Protein AF-A0A1G9J056-F1 (afdb_monomer_lite)

Structure (mmCIF, N/CA/C/O backbone):
data_AF-A0A1G9J056-F1
#
_entry.id   AF-A0A1G9J056-F1
#
loop_
_atom_site.group_PDB
_atom_site.id
_atom_site.type_symbol
_atom_site.label_atom_id
_atom_site.label_alt_id
_atom_site.label_comp_id
_atom_site.label_asym_id
_atom_site.label_entity_id
_atom_site.label_seq_id
_atom_site.pdbx_PDB_ins_code
_atom_site.Cartn_x
_atom_site.Cartn_y
_atom_site.Cartn_z
_atom_site.occupancy
_atom_site.B_iso_or_equiv
_atom_site.auth_seq_id
_atom_site.auth_comp_id
_atom_site.auth_asym_id
_atom_site.auth_atom_id
_atom_site.pdbx_PDB_model_num
ATOM 1 N N . MET A 1 1 ? 32.782 -3.605 59.516 1.00 45.22 1 MET A N 1
ATOM 2 C CA . MET A 1 1 ? 31.696 -4.539 59.890 1.00 45.22 1 MET A CA 1
ATOM 3 C C . MET A 1 1 ? 30.587 -3.711 60.532 1.00 45.22 1 MET A C 1
ATOM 5 O O . MET A 1 1 ? 30.945 -2.808 61.273 1.00 45.22 1 MET A O 1
ATOM 9 N N . PHE A 1 2 ? 29.320 -4.024 60.226 1.00 40.81 2 PHE A N 1
ATOM 10 C CA . PHE A 1 2 ? 28.040 -3.378 60.604 1.00 40.81 2 PHE A CA 1
ATOM 11 C C . PHE A 1 2 ? 27.350 -2.479 59.557 1.00 40.81 2 PHE A C 1
ATOM 13 O O . PHE A 1 2 ? 27.718 -1.331 59.339 1.00 40.81 2 PHE A O 1
ATOM 20 N N . MET A 1 3 ? 26.298 -3.056 58.961 1.00 43.12 3 MET A N 1
ATOM 21 C CA . MET A 1 3 ? 25.104 -2.405 58.399 1.00 43.12 3 MET A CA 1
ATOM 22 C C . MET A 1 3 ? 24.020 -2.333 59.498 1.00 43.12 3 MET A C 1
ATOM 24 O O . MET A 1 3 ? 24.043 -3.171 60.406 1.00 43.12 3 MET A O 1
ATOM 28 N N . PRO A 1 4 ? 23.068 -1.386 59.415 1.00 55.38 4 PRO A N 1
ATOM 29 C CA . PRO A 1 4 ? 21.659 -1.748 59.136 1.00 55.38 4 PRO A CA 1
ATOM 30 C C . PRO A 1 4 ? 21.010 -0.780 58.102 1.00 55.38 4 PRO A C 1
ATOM 32 O O . PRO A 1 4 ? 21.428 0.367 58.005 1.00 55.38 4 PRO A O 1
ATOM 35 N N . LEU A 1 5 ? 20.178 -1.197 57.127 1.00 50.19 5 LEU A N 1
ATOM 36 C CA . LEU A 1 5 ? 18.748 -1.608 57.174 1.00 50.19 5 LEU A CA 1
ATOM 37 C C . LEU A 1 5 ? 17.852 -0.460 57.745 1.00 50.19 5 LEU A C 1
ATOM 39 O O . LEU A 1 5 ? 18.155 -0.000 58.835 1.00 50.1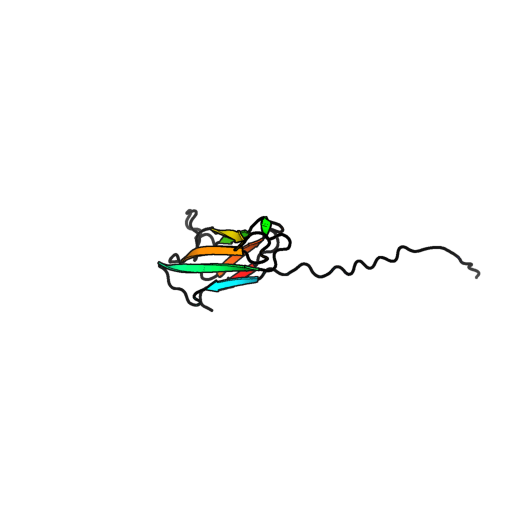9 5 LEU A O 1
ATOM 43 N N . VAL A 1 6 ? 16.761 0.083 57.157 1.00 47.50 6 VAL A N 1
ATOM 44 C CA . VAL A 1 6 ? 15.673 -0.449 56.293 1.00 47.50 6 VAL A CA 1
ATOM 45 C C . VAL A 1 6 ? 14.758 0.692 55.727 1.00 47.50 6 VAL A C 1
ATOM 47 O O . VAL A 1 6 ? 14.712 1.763 56.324 1.00 47.50 6 VAL A O 1
ATOM 50 N N . LEU A 1 7 ? 13.909 0.343 54.728 1.00 38.94 7 LEU A N 1
ATOM 51 C CA . LEU A 1 7 ? 12.506 0.789 54.442 1.00 38.94 7 LEU A CA 1
ATOM 52 C C . LEU A 1 7 ? 12.286 2.154 53.709 1.00 38.94 7 LEU A C 1
ATOM 54 O O . LEU A 1 7 ? 12.861 3.150 54.106 1.00 38.94 7 LEU A O 1
ATOM 58 N N . THR A 1 8 ? 11.430 2.355 52.680 1.00 46.09 8 THR A N 1
ATOM 59 C CA . THR A 1 8 ? 10.151 1.704 52.297 1.00 46.09 8 THR A CA 1
ATOM 60 C C . THR A 1 8 ? 9.662 2.122 50.882 1.00 46.09 8 THR A C 1
ATOM 62 O O . THR A 1 8 ? 9.878 3.261 50.486 1.00 46.09 8 THR A O 1
ATOM 65 N N . ALA A 1 9 ? 8.896 1.218 50.238 1.00 45.44 9 ALA A N 1
ATOM 66 C CA . ALA A 1 9 ? 7.785 1.388 49.265 1.00 45.44 9 ALA A CA 1
ATOM 67 C C . ALA A 1 9 ? 8.055 2.035 47.880 1.00 45.44 9 ALA A C 1
ATOM 69 O O . ALA A 1 9 ? 8.363 3.210 47.769 1.00 45.44 9 ALA A O 1
ATOM 70 N N . ALA A 1 10 ? 8.038 1.281 46.773 1.00 50.34 10 ALA A N 1
ATOM 71 C CA . ALA A 1 10 ? 6.891 0.676 46.066 1.00 50.34 10 ALA A CA 1
ATOM 72 C C . ALA A 1 10 ? 6.090 1.661 45.191 1.00 50.34 10 ALA A C 1
ATOM 74 O O . ALA A 1 10 ? 5.226 2.380 45.676 1.00 50.34 10 ALA A O 1
ATOM 75 N N . LEU A 1 11 ? 6.290 1.559 43.875 1.00 46.88 11 LEU A N 1
ATOM 76 C CA . LEU A 1 11 ? 5.204 1.609 42.898 1.00 46.88 11 LEU A CA 1
ATOM 77 C C . LEU A 1 11 ? 5.380 0.404 41.977 1.00 46.88 11 LEU A C 1
ATOM 79 O O . LEU A 1 11 ? 6.168 0.394 41.034 1.00 46.88 11 LEU A O 1
ATOM 83 N N . ALA A 1 12 ? 4.659 -0.651 42.351 1.00 50.56 12 ALA A N 1
ATOM 84 C CA . ALA A 1 12 ? 4.301 -1.736 41.468 1.00 50.56 12 ALA A CA 1
ATOM 85 C C . ALA A 1 12 ? 3.583 -1.133 40.260 1.00 50.56 12 ALA A C 1
ATOM 87 O O . ALA A 1 12 ? 2.513 -0.542 40.367 1.00 50.56 12 ALA A O 1
ATOM 88 N N . GLY A 1 13 ? 4.231 -1.261 39.119 1.00 44.47 13 GLY A N 1
ATOM 89 C CA . GLY A 1 13 ? 3.742 -0.793 37.845 1.00 44.47 13 GLY A CA 1
ATOM 90 C C . GLY A 1 13 ? 4.662 -1.353 36.788 1.00 44.47 13 GLY A C 1
ATOM 91 O O . GLY A 1 13 ? 5.264 -0.606 36.028 1.00 44.47 13 GLY A O 1
ATOM 92 N N . THR A 1 14 ? 4.799 -2.681 36.738 1.00 48.84 14 THR A N 1
ATOM 93 C CA . THR A 1 14 ? 5.055 -3.308 35.446 1.00 48.84 14 THR A CA 1
ATOM 94 C C . THR A 1 14 ? 3.828 -2.972 34.610 1.00 48.84 14 THR A C 1
ATOM 96 O O . THR A 1 14 ? 2.849 -3.716 34.593 1.00 48.84 14 THR A O 1
ATOM 99 N N . LEU A 1 15 ? 3.843 -1.794 33.984 1.00 51.53 15 LEU A N 1
ATOM 100 C CA . LEU A 1 15 ? 3.151 -1.588 32.732 1.00 51.53 15 LEU A CA 1
ATOM 101 C C . LEU A 1 15 ? 3.652 -2.745 31.883 1.00 51.53 15 LEU A C 1
ATOM 103 O O . LEU A 1 15 ? 4.791 -2.733 31.417 1.00 51.53 15 LEU A O 1
ATOM 107 N N . ALA A 1 16 ? 2.856 -3.811 31.810 1.00 51.22 16 ALA A N 1
ATOM 108 C CA . ALA A 1 16 ? 2.984 -4.767 30.742 1.00 51.22 16 ALA A CA 1
ATOM 109 C C . ALA A 1 16 ? 2.819 -3.903 29.498 1.00 51.22 16 ALA A C 1
ATOM 111 O O . ALA A 1 16 ? 1.707 -3.508 29.152 1.00 51.22 16 ALA A O 1
ATOM 112 N N . CYS A 1 17 ? 3.949 -3.467 28.943 1.00 51.69 17 CYS A N 1
ATOM 113 C CA . CYS A 1 17 ? 4.003 -2.791 27.673 1.00 51.69 17 CYS A CA 1
ATOM 114 C C . CYS A 1 17 ? 3.519 -3.858 26.704 1.00 51.69 17 CYS A C 1
ATOM 116 O O . CYS A 1 17 ? 4.289 -4.727 26.291 1.00 51.69 17 CYS A O 1
ATOM 118 N N . ALA A 1 18 ? 2.202 -3.902 26.491 1.00 61.28 18 ALA A N 1
ATOM 119 C CA . ALA A 1 18 ? 1.636 -4.713 25.443 1.00 61.28 18 ALA A CA 1
ATOM 120 C C . ALA A 1 18 ? 2.384 -4.275 24.181 1.00 61.28 18 ALA A C 1
ATOM 122 O O . ALA A 1 18 ? 2.455 -3.066 23.932 1.00 61.28 18 ALA A O 1
ATOM 123 N N . PRO A 1 19 ? 3.034 -5.204 23.460 1.00 64.81 19 PRO A N 1
ATOM 124 C CA . PRO A 1 19 ? 3.780 -4.835 22.275 1.00 64.81 19 PRO A CA 1
ATOM 125 C C . PRO A 1 19 ? 2.842 -4.049 21.365 1.00 64.81 19 PRO A C 1
ATOM 127 O O . PRO A 1 19 ? 1.701 -4.466 21.145 1.00 64.81 19 PRO A O 1
ATOM 130 N N . ALA A 1 20 ? 3.306 -2.883 20.910 1.00 67.81 20 ALA A N 1
ATOM 131 C CA . ALA A 1 20 ? 2.541 -2.069 19.984 1.00 67.81 20 ALA A CA 1
ATOM 132 C C . ALA A 1 20 ? 2.106 -2.958 18.807 1.00 67.81 20 ALA A C 1
ATOM 134 O O . ALA A 1 20 ? 2.907 -3.788 18.347 1.00 67.81 20 ALA A O 1
ATOM 135 N N . PRO A 1 21 ? 0.846 -2.847 18.351 1.00 78.44 21 PRO A N 1
ATOM 136 C CA . PRO A 1 21 ? 0.380 -3.648 17.235 1.00 78.44 21 PRO A CA 1
ATOM 137 C C . PRO A 1 21 ? 1.329 -3.437 16.051 1.00 78.44 21 PRO A C 1
ATOM 139 O O . PRO A 1 21 ? 1.802 -2.332 15.787 1.00 78.44 21 PRO A O 1
ATOM 142 N N . THR A 1 22 ? 1.711 -4.536 15.404 1.00 87.00 22 THR A N 1
ATOM 143 C CA . THR A 1 22 ? 2.631 -4.480 14.267 1.00 87.00 22 THR A CA 1
ATOM 144 C C . THR A 1 22 ? 1.808 -4.354 12.990 1.00 87.00 22 THR A C 1
ATOM 146 O O . THR A 1 22 ? 0.970 -5.226 12.731 1.00 87.00 22 THR A O 1
ATOM 149 N N . PRO A 1 23 ? 2.011 -3.295 12.190 1.00 92.75 23 PRO A N 1
ATOM 150 C CA . PRO A 1 23 ? 1.217 -3.074 11.010 1.00 92.75 23 PRO A CA 1
ATOM 151 C C . PRO A 1 23 ? 1.552 -4.097 9.932 1.00 92.75 23 PRO A C 1
ATOM 153 O O . PRO A 1 23 ? 2.714 -4.413 9.669 1.00 92.75 23 PRO A O 1
ATOM 156 N N . THR A 1 24 ? 0.510 -4.611 9.292 1.00 95.06 24 THR A N 1
ATOM 157 C CA . THR A 1 24 ? 0.622 -5.606 8.225 1.00 95.06 24 THR A CA 1
ATOM 158 C C . THR A 1 24 ? -0.071 -5.085 6.978 1.00 95.06 24 THR A C 1
ATOM 160 O O . THR A 1 24 ? -1.256 -4.743 7.029 1.00 95.06 24 THR A O 1
ATOM 163 N N . LEU A 1 25 ? 0.668 -5.043 5.868 1.00 95.88 25 LEU A N 1
ATOM 164 C CA . LEU A 1 25 ? 0.175 -4.663 4.548 1.00 95.88 25 LEU A CA 1
ATOM 165 C C . LEU A 1 25 ? -0.050 -5.901 3.674 1.00 95.88 25 LEU A C 1
ATOM 167 O O . LEU A 1 25 ? 0.790 -6.796 3.590 1.00 95.88 25 LEU A O 1
ATOM 171 N N . SER A 1 26 ? -1.179 -5.920 2.975 1.00 95.06 26 SER A N 1
ATOM 172 C CA . SER A 1 26 ? -1.496 -6.921 1.958 1.00 95.06 26 SER A CA 1
ATOM 173 C C . SER A 1 26 ? -2.045 -6.263 0.696 1.00 95.06 26 SER A C 1
ATOM 175 O O . SER A 1 26 ? -2.621 -5.173 0.745 1.00 95.06 26 SER A O 1
ATOM 177 N N . VAL A 1 27 ? -1.843 -6.931 -0.438 1.00 94.06 27 VAL A N 1
ATOM 178 C CA . VAL A 1 27 ? -2.250 -6.483 -1.774 1.00 94.06 27 VAL A CA 1
ATOM 179 C C . VAL A 1 27 ? -3.124 -7.569 -2.399 1.00 94.06 27 VAL A C 1
ATOM 181 O O . VAL A 1 27 ? -2.820 -8.754 -2.273 1.00 94.06 27 VAL A O 1
ATOM 184 N N . SER A 1 28 ? -4.206 -7.178 -3.075 1.00 93.75 28 SER A N 1
ATOM 185 C CA . SER A 1 28 ? -5.071 -8.099 -3.819 1.00 93.75 28 SER A CA 1
ATOM 186 C C . SER A 1 28 ? -5.541 -7.492 -5.149 1.00 93.75 28 SER A C 1
ATOM 188 O O . SER A 1 28 ? -6.025 -6.360 -5.139 1.00 93.75 28 SER A O 1
ATOM 190 N N . PRO A 1 29 ? -5.465 -8.211 -6.283 1.00 91.62 29 PRO A N 1
ATOM 191 C CA . PRO A 1 29 ? -4.901 -9.554 -6.427 1.00 91.62 29 PRO A CA 1
ATOM 192 C C . PRO A 1 29 ? -3.382 -9.575 -6.207 1.00 91.62 29 PRO A C 1
ATOM 194 O O . PRO A 1 29 ? -2.688 -8.605 -6.503 1.00 91.62 29 PRO A O 1
ATOM 197 N N . ALA A 1 30 ? -2.878 -10.694 -5.691 1.00 84.88 30 ALA A N 1
ATOM 198 C CA . ALA A 1 30 ? -1.445 -10.965 -5.660 1.00 84.88 30 ALA A CA 1
ATOM 199 C C . ALA A 1 30 ? -0.943 -11.288 -7.080 1.00 84.88 30 ALA A C 1
ATOM 201 O O . ALA A 1 30 ? -1.717 -11.760 -7.920 1.00 84.88 30 ALA A O 1
ATOM 202 N N . GLY A 1 31 ? 0.326 -11.007 -7.382 1.00 84.56 31 GLY A N 1
ATOM 203 C CA . GLY A 1 31 ? 0.864 -11.190 -8.734 1.00 84.56 31 GLY A CA 1
ATOM 204 C C . GLY A 1 31 ? 0.306 -10.202 -9.760 1.00 84.56 31 GLY A C 1
ATOM 205 O O . GLY A 1 31 ? 0.244 -10.522 -10.953 1.00 84.56 31 GLY A O 1
ATOM 206 N N . ALA A 1 32 ? -0.153 -9.031 -9.313 1.00 87.94 32 ALA A N 1
ATOM 207 C CA . ALA A 1 32 ? -0.789 -8.063 -10.191 1.00 87.94 32 ALA A CA 1
ATOM 208 C C . ALA A 1 32 ? 0.195 -7.504 -11.230 1.00 87.94 32 ALA A C 1
ATOM 210 O O . ALA A 1 32 ? 1.359 -7.222 -10.955 1.00 87.94 32 ALA A O 1
ATOM 211 N N . ARG A 1 33 ? -0.289 -7.353 -12.460 1.00 89.38 33 ARG A N 1
ATOM 212 C CA . ARG A 1 33 ? 0.487 -6.868 -13.604 1.00 89.38 33 ARG A CA 1
ATOM 213 C C . ARG A 1 33 ? 0.313 -5.361 -13.776 1.00 89.38 33 ARG A C 1
ATOM 215 O O . ARG A 1 33 ? -0.736 -4.833 -13.402 1.00 89.38 33 ARG A O 1
ATOM 222 N N . PRO A 1 34 ? 1.271 -4.677 -14.425 1.00 90.75 34 PRO A N 1
ATOM 223 C CA . PRO A 1 34 ? 1.097 -3.285 -14.818 1.00 90.75 34 PRO A CA 1
ATOM 224 C C . PRO A 1 34 ? -0.242 -3.047 -15.530 1.00 90.75 34 PRO A C 1
ATOM 226 O O . PRO A 1 34 ? -0.637 -3.818 -16.405 1.00 90.75 34 PRO A O 1
ATOM 229 N N . GLY A 1 35 ? -0.943 -1.987 -15.132 1.00 91.75 35 GLY A N 1
ATOM 230 C CA . GLY A 1 35 ? -2.281 -1.631 -15.600 1.00 91.75 35 GLY A CA 1
ATOM 231 C C . GLY A 1 35 ? -3.435 -2.282 -14.830 1.00 91.75 35 GLY A C 1
ATOM 232 O O . GLY A 1 35 ? -4.582 -1.902 -15.053 1.00 91.75 35 GLY A O 1
ATOM 233 N N . GLN A 1 36 ? -3.178 -3.227 -13.918 1.00 94.00 36 GLN A N 1
ATOM 234 C CA . GLN A 1 36 ? -4.225 -3.801 -13.070 1.00 94.00 36 GLN A CA 1
ATOM 235 C C . GLN A 1 36 ? -4.496 -2.927 -11.844 1.00 94.00 36 GLN A C 1
ATOM 237 O O . GLN A 1 36 ? -3.576 -2.387 -11.230 1.00 94.00 36 GLN A O 1
ATOM 242 N N . THR A 1 37 ? -5.770 -2.815 -11.468 1.00 95.06 37 THR A N 1
ATOM 243 C CA . THR A 1 37 ? -6.166 -2.225 -10.188 1.00 95.06 37 THR A CA 1
ATOM 244 C C . THR A 1 37 ? -5.956 -3.240 -9.074 1.00 95.06 37 THR A C 1
ATOM 246 O O . THR A 1 37 ? -6.438 -4.370 -9.160 1.00 95.06 37 THR A O 1
ATOM 249 N N . VAL A 1 38 ? -5.275 -2.815 -8.017 1.00 95.00 38 VAL A N 1
ATOM 250 C CA . VAL A 1 38 ? -5.092 -3.583 -6.789 1.00 95.00 38 VAL A CA 1
ATOM 251 C C . VAL A 1 38 ? -5.734 -2.867 -5.612 1.00 95.00 38 VAL A C 1
ATOM 253 O O . VAL A 1 38 ? -5.814 -1.639 -5.562 1.00 95.00 38 VAL A O 1
ATOM 256 N N . THR A 1 39 ? -6.179 -3.658 -4.648 1.00 96.62 39 THR A N 1
ATOM 257 C CA . THR A 1 39 ? -6.630 -3.210 -3.336 1.00 96.62 39 THR A CA 1
ATOM 258 C C . THR A 1 39 ? -5.491 -3.391 -2.347 1.00 96.62 39 THR A C 1
ATOM 260 O O . THR A 1 39 ? -4.967 -4.494 -2.189 1.00 96.62 39 THR A O 1
ATOM 263 N N . LEU A 1 40 ? -5.131 -2.307 -1.676 1.00 96.31 40 LEU A N 1
ATOM 264 C CA . LEU A 1 40 ? -4.190 -2.281 -0.570 1.00 96.31 40 LEU A CA 1
ATOM 265 C C . LEU A 1 40 ? -4.983 -2.389 0.727 1.00 96.31 40 LEU A C 1
ATOM 267 O O . LEU A 1 40 ? -5.996 -1.708 0.902 1.00 96.31 40 LEU A O 1
ATOM 271 N N . THR A 1 41 ? -4.535 -3.253 1.627 1.00 96.81 41 THR A N 1
ATOM 272 C CA . THR A 1 41 ? -5.157 -3.444 2.937 1.00 96.81 41 THR A CA 1
ATOM 273 C C . THR A 1 41 ? -4.088 -3.371 4.012 1.00 96.81 41 THR A C 1
ATOM 275 O O . THR A 1 41 ? -3.211 -4.233 4.072 1.00 96.81 41 THR A O 1
ATOM 278 N N . LEU A 1 42 ? -4.175 -2.346 4.858 1.00 96.50 42 LEU A N 1
ATOM 279 C CA . LEU A 1 42 ? -3.288 -2.120 5.994 1.00 96.50 42 LEU A CA 1
ATOM 280 C C . LEU A 1 42 ? -4.060 -2.369 7.294 1.00 96.50 42 LEU A C 1
ATOM 282 O O . LEU A 1 42 ? -5.175 -1.885 7.488 1.00 96.50 42 LEU A O 1
ATOM 286 N N . THR A 1 43 ? -3.468 -3.152 8.185 1.00 95.12 43 THR A N 1
ATOM 287 C CA . THR A 1 43 ? -4.028 -3.503 9.498 1.00 95.12 43 THR A CA 1
ATOM 288 C C . THR A 1 43 ? -2.975 -3.315 10.576 1.00 95.12 43 THR A C 1
ATOM 290 O O . THR A 1 43 ? -1.800 -3.197 10.250 1.00 95.12 43 THR A O 1
ATOM 293 N N . GLY A 1 44 ? -3.376 -3.298 11.849 1.00 92.12 44 GLY A N 1
ATOM 294 C CA . GLY A 1 44 ? -2.437 -3.197 12.973 1.00 92.12 44 GLY A CA 1
ATOM 295 C C . GLY A 1 44 ? -1.955 -1.776 13.285 1.00 92.12 44 GLY A C 1
ATOM 296 O O . GLY A 1 44 ? -0.996 -1.631 14.032 1.00 92.12 44 GLY A O 1
ATOM 297 N N . CYS A 1 45 ? -2.613 -0.744 12.749 1.00 91.75 45 CYS A N 1
ATOM 298 C CA . CYS A 1 45 ? -2.418 0.642 13.184 1.00 91.75 45 CYS A CA 1
ATOM 299 C C . CYS A 1 45 ? -2.995 0.852 14.590 1.00 91.75 45 CYS A C 1
ATOM 301 O O . CYS A 1 45 ? -4.053 0.292 14.900 1.00 91.75 45 CYS A O 1
ATOM 303 N N . ALA A 1 46 ? -2.326 1.644 15.435 1.00 90.88 46 ALA A N 1
ATOM 304 C CA . ALA A 1 46 ? -2.808 1.891 16.794 1.00 90.88 46 ALA A CA 1
ATOM 305 C C . ALA A 1 46 ? -4.040 2.806 16.791 1.00 90.88 46 ALA A C 1
ATOM 307 O O . ALA A 1 46 ? -4.965 2.585 17.574 1.00 90.88 46 ALA A O 1
ATOM 308 N N . ASP A 1 47 ? -4.082 3.776 15.872 1.00 91.12 47 ASP A N 1
ATOM 309 C CA . ASP A 1 47 ? -5.249 4.620 15.628 1.00 91.12 47 ASP A CA 1
ATOM 310 C C . ASP A 1 47 ? -5.599 4.646 14.128 1.00 91.12 47 ASP A C 1
ATOM 312 O O . ASP A 1 47 ? -5.196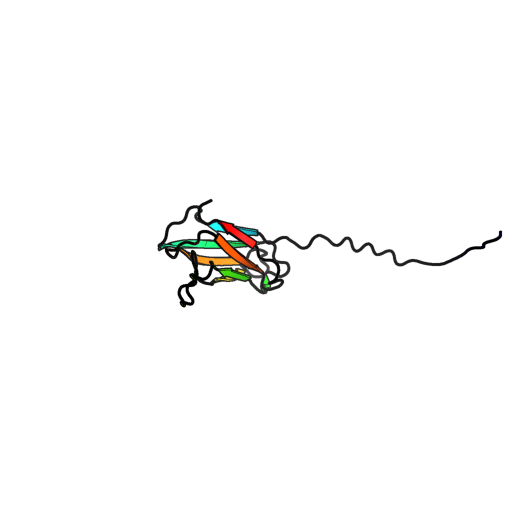 5.551 13.392 1.00 91.12 47 ASP A O 1
ATOM 316 N N . PRO A 1 48 ? -6.388 3.668 13.644 1.00 91.38 48 PRO A N 1
ATOM 317 C CA . PRO A 1 48 ? -6.784 3.604 12.240 1.00 91.38 48 PRO A CA 1
ATOM 318 C C . PRO A 1 48 ? -7.637 4.810 11.817 1.00 91.38 48 PRO A C 1
ATOM 320 O O . PRO A 1 48 ? -7.728 5.104 10.631 1.00 91.38 48 PRO A O 1
ATOM 323 N N . SER A 1 49 ? -8.262 5.545 12.742 1.00 92.88 49 SER A N 1
ATOM 324 C CA . SER A 1 49 ? -9.101 6.687 12.366 1.00 92.88 49 SER A CA 1
ATOM 325 C C . SER A 1 49 ? -8.308 7.830 11.721 1.00 92.88 49 SER A C 1
ATOM 327 O O . SER A 1 49 ? -8.884 8.605 10.958 1.00 92.88 49 SER A O 1
ATOM 329 N N . GLN A 1 50 ? -6.991 7.879 11.949 1.00 93.88 50 GLN A N 1
ATOM 330 C CA . GLN A 1 50 ? -6.079 8.828 11.305 1.00 93.88 50 GLN A CA 1
ATOM 331 C C . GLN A 1 50 ? -5.683 8.419 9.880 1.00 93.88 50 GLN A C 1
ATOM 333 O O . GLN A 1 50 ? -5.075 9.211 9.165 1.00 93.88 50 GLN A O 1
ATOM 338 N N . GLY A 1 51 ? -6.045 7.209 9.448 1.00 94.81 51 GLY A N 1
ATOM 339 C CA . GLY A 1 51 ? -5.691 6.681 8.138 1.00 94.81 51 GLY A CA 1
ATOM 340 C C . GLY A 1 51 ? -4.246 6.192 8.056 1.00 94.81 51 GLY A C 1
ATOM 341 O O . GLY A 1 51 ? -3.588 5.882 9.051 1.00 94.81 51 GLY A O 1
ATOM 342 N 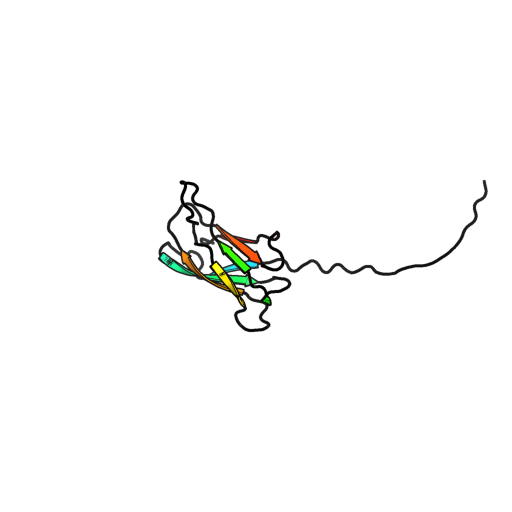N . GLY A 1 52 ? -3.762 6.066 6.831 1.00 96.12 52 GLY A N 1
ATOM 343 C CA . GLY A 1 52 ? -2.408 5.631 6.526 1.00 96.12 52 GLY A CA 1
ATOM 344 C C . GLY A 1 52 ? -2.057 5.982 5.093 1.00 96.12 52 GLY A C 1
ATOM 345 O O . GLY A 1 52 ? -2.911 6.430 4.335 1.00 96.12 52 GLY A O 1
ATOM 346 N N . ARG A 1 53 ? -0.811 5.750 4.702 1.00 97.06 53 ARG A N 1
ATOM 347 C CA . ARG A 1 53 ? -0.353 5.987 3.330 1.00 97.06 53 ARG A CA 1
ATOM 348 C C . ARG A 1 53 ? 0.345 4.749 2.810 1.00 97.06 53 ARG A C 1
ATOM 350 O O . ARG A 1 53 ? 1.042 4.089 3.577 1.00 97.06 53 ARG A O 1
ATOM 357 N N . ALA A 1 54 ? 0.168 4.443 1.532 1.00 96.38 54 ALA A N 1
ATOM 358 C CA . ALA A 1 54 ? 0.923 3.415 0.836 1.00 96.38 54 ALA A CA 1
ATOM 359 C C . ALA A 1 54 ? 1.491 3.940 -0.481 1.00 96.38 54 ALA A C 1
ATOM 361 O O . ALA A 1 54 ? 0.825 4.692 -1.184 1.00 96.38 54 ALA A O 1
ATOM 362 N N . GLU A 1 55 ? 2.713 3.545 -0.819 1.00 94.75 55 GLU A N 1
ATOM 363 C CA . GLU A 1 55 ? 3.427 4.030 -1.999 1.00 94.75 55 GLU A CA 1
ATOM 364 C C . GLU A 1 55 ? 4.492 3.036 -2.473 1.00 94.75 55 GLU A C 1
ATOM 366 O O . GLU A 1 55 ? 4.993 2.205 -1.713 1.00 94.75 55 GLU A O 1
ATOM 371 N N . GLY A 1 56 ? 4.830 3.102 -3.760 1.00 93.38 56 GLY A N 1
ATOM 372 C CA . GLY A 1 56 ? 6.003 2.436 -4.312 1.00 93.38 56 GLY A CA 1
ATOM 373 C C . GLY A 1 56 ? 7.290 3.211 -4.025 1.00 93.38 56 GLY A C 1
ATOM 374 O O . GLY A 1 56 ? 7.295 4.237 -3.353 1.00 93.38 56 GLY A O 1
ATOM 375 N N . ARG A 1 57 ? 8.409 2.750 -4.580 1.00 90.81 57 ARG A N 1
ATOM 376 C CA . ARG A 1 57 ? 9.683 3.473 -4.522 1.00 90.81 57 ARG A CA 1
ATOM 377 C C . ARG A 1 57 ? 9.752 4.533 -5.619 1.00 90.81 57 ARG A C 1
ATOM 379 O O . ARG A 1 57 ? 9.335 4.275 -6.749 1.00 90.81 57 ARG A O 1
ATOM 386 N N . LEU A 1 58 ? 10.351 5.681 -5.308 1.00 89.31 58 LEU A N 1
ATOM 387 C CA . LEU A 1 58 ? 10.660 6.720 -6.291 1.00 89.31 58 LEU A CA 1
ATOM 388 C C . LEU A 1 58 ? 11.542 6.158 -7.426 1.00 89.31 58 LEU A C 1
ATOM 390 O O . LEU A 1 58 ? 12.502 5.428 -7.162 1.00 89.31 58 LEU A O 1
ATOM 394 N N . VAL A 1 59 ? 11.233 6.506 -8.679 1.00 85.62 59 VAL A N 1
ATOM 395 C CA . VAL A 1 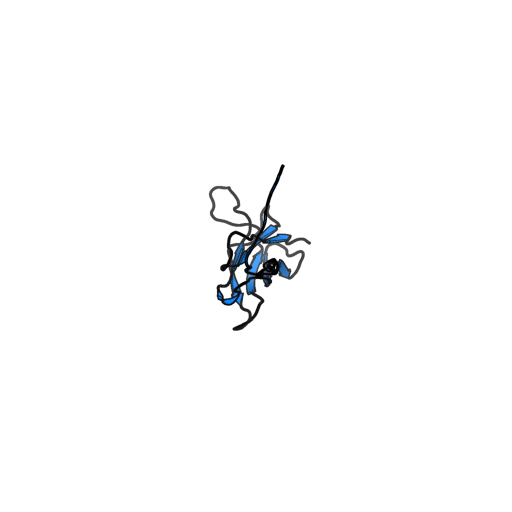59 ? 11.933 5.988 -9.874 1.00 85.62 59 VAL A CA 1
ATOM 396 C C . VAL A 1 59 ? 13.378 6.502 -9.987 1.00 85.62 59 VAL A C 1
ATOM 398 O O . VAL A 1 59 ? 14.243 5.787 -10.489 1.00 85.62 59 VAL A O 1
ATOM 401 N N . GLY A 1 60 ? 13.677 7.694 -9.456 1.00 80.12 60 GLY A N 1
ATOM 402 C CA . GLY A 1 60 ? 15.050 8.214 -9.360 1.00 80.12 60 GLY A CA 1
ATOM 403 C C . GLY A 1 60 ? 15.640 8.756 -10.670 1.00 80.12 60 GLY A C 1
ATOM 404 O O . GLY A 1 60 ? 16.846 8.964 -10.756 1.00 80.12 60 GLY A O 1
ATOM 405 N N . ASP A 1 61 ? 14.806 9.018 -11.674 1.00 80.69 61 ASP A N 1
ATOM 406 C CA . ASP A 1 61 ? 15.149 9.609 -12.978 1.00 80.69 61 ASP A CA 1
ATOM 407 C C . ASP A 1 61 ? 14.932 11.137 -13.028 1.00 80.69 61 ASP A C 1
ATOM 409 O O . ASP A 1 61 ? 14.901 11.744 -14.097 1.00 80.69 61 ASP A O 1
ATOM 413 N N . GLY A 1 62 ? 14.765 11.767 -11.861 1.00 82.50 62 GLY A N 1
ATOM 414 C CA . GLY A 1 62 ? 14.350 13.165 -11.736 1.00 82.50 62 GLY A CA 1
ATOM 415 C C . GLY A 1 62 ? 12.833 13.369 -11.801 1.00 82.50 62 GLY A C 1
ATOM 416 O O . GLY A 1 62 ? 12.380 14.501 -11.632 1.00 82.50 62 GLY A O 1
ATOM 417 N N . SER A 1 63 ? 12.043 12.307 -12.000 1.00 82.62 63 SER A N 1
ATOM 418 C CA . SER A 1 63 ? 10.588 12.353 -11.844 1.00 82.62 63 SER A CA 1
ATOM 419 C C . SER A 1 63 ? 10.153 12.212 -10.380 1.00 82.62 63 SER A C 1
ATOM 421 O O . SER A 1 63 ? 10.904 11.758 -9.514 1.00 82.62 63 SER A O 1
ATOM 423 N N . THR A 1 64 ? 8.897 12.577 -10.115 1.00 86.62 64 THR A N 1
ATOM 424 C CA . THR A 1 64 ? 8.198 12.319 -8.846 1.00 86.62 64 THR A CA 1
ATOM 425 C C . THR A 1 64 ? 7.410 11.005 -8.867 1.00 86.62 64 THR A C 1
ATOM 427 O O . THR A 1 64 ? 6.576 10.789 -7.991 1.00 86.62 64 THR A O 1
ATOM 430 N N . ALA A 1 65 ? 7.614 10.161 -9.884 1.00 87.44 65 ALA A N 1
ATOM 431 C CA . ALA A 1 65 ? 6.851 8.932 -10.063 1.00 87.44 65 ALA A CA 1
ATOM 432 C C . ALA A 1 65 ? 7.304 7.849 -9.079 1.00 87.44 65 ALA A C 1
ATOM 434 O O . ALA A 1 65 ? 8.500 7.710 -8.791 1.00 87.44 65 ALA A O 1
ATOM 435 N N . HIS A 1 66 ? 6.348 7.052 -8.610 1.00 90.31 66 HIS A N 1
ATOM 436 C CA . HIS A 1 66 ? 6.578 5.924 -7.717 1.00 90.31 66 HIS A CA 1
ATOM 437 C C . HIS A 1 66 ? 6.170 4.612 -8.399 1.00 90.31 66 HIS A C 1
ATOM 439 O O . HIS A 1 66 ? 5.166 4.515 -9.105 1.00 90.31 66 HIS A O 1
ATOM 445 N N . THR A 1 67 ? 6.973 3.566 -8.201 1.00 90.44 67 THR A N 1
ATOM 446 C CA . THR A 1 67 ? 6.726 2.230 -8.768 1.00 90.44 67 THR A CA 1
ATOM 447 C C . THR A 1 67 ? 6.852 1.165 -7.680 1.00 90.44 67 THR A C 1
ATOM 449 O O . THR A 1 67 ? 7.759 1.254 -6.849 1.00 90.44 67 THR A O 1
ATOM 452 N N . PRO A 1 68 ? 5.963 0.157 -7.632 1.00 90.62 68 PRO A N 1
ATOM 453 C CA . PRO A 1 68 ? 4.935 -0.180 -8.624 1.00 90.62 68 PRO A CA 1
ATOM 454 C C . PRO A 1 68 ? 3.604 0.563 -8.454 1.00 90.62 68 PRO A C 1
ATOM 456 O O . PRO A 1 68 ? 2.666 0.270 -9.183 1.00 90.62 68 PRO A O 1
ATOM 459 N N . VAL A 1 69 ? 3.464 1.453 -7.472 1.00 92.56 69 VAL A N 1
ATOM 460 C CA . VAL A 1 69 ? 2.213 2.182 -7.230 1.00 92.56 69 VAL A CA 1
ATOM 461 C C . VAL A 1 69 ? 2.506 3.633 -6.876 1.00 92.56 69 VAL A C 1
ATOM 463 O O . VAL A 1 69 ? 3.479 3.917 -6.175 1.00 92.56 69 VAL A O 1
ATOM 466 N N . GLU A 1 70 ? 1.648 4.540 -7.335 1.00 93.25 70 GLU A N 1
ATOM 467 C CA . GLU A 1 70 ? 1.658 5.933 -6.884 1.00 93.25 70 GLU A CA 1
ATOM 468 C C . GLU A 1 70 ? 1.186 6.042 -5.424 1.00 93.25 70 GLU A C 1
ATOM 470 O O . GLU A 1 70 ? 0.490 5.135 -4.942 1.00 93.25 70 GLU A O 1
ATOM 475 N N . PRO A 1 71 ? 1.535 7.135 -4.719 1.00 94.31 71 PRO A N 1
ATOM 476 C CA . PRO A 1 71 ? 1.074 7.365 -3.358 1.00 94.31 71 PRO A CA 1
ATOM 477 C C . PRO A 1 71 ? -0.452 7.334 -3.259 1.00 94.31 71 PRO A C 1
ATOM 479 O O . PRO A 1 71 ? -1.163 8.016 -3.999 1.00 94.31 71 PRO A O 1
ATOM 482 N N . VAL A 1 72 ? -0.951 6.538 -2.319 1.00 96.44 72 VAL A N 1
ATOM 483 C CA . VAL A 1 72 ? -2.369 6.374 -2.021 1.00 96.44 72 VAL A CA 1
ATOM 484 C C . VAL A 1 72 ? -2.607 6.541 -0.532 1.00 96.44 72 VAL A C 1
ATOM 486 O O . VAL A 1 72 ? -1.956 5.911 0.302 1.00 96.44 72 VAL A O 1
ATOM 489 N N . GLU A 1 73 ? -3.605 7.355 -0.216 1.00 96.88 73 GLU A N 1
ATOM 490 C CA . GLU A 1 73 ? -4.160 7.459 1.126 1.00 96.88 73 GLU A CA 1
ATOM 491 C C . GLU A 1 73 ? -5.056 6.246 1.409 1.00 96.88 73 GLU A C 1
ATOM 493 O O . GLU A 1 73 ? -5.930 5.879 0.619 1.00 96.88 73 GLU A O 1
ATOM 498 N N . LEU A 1 74 ? -4.833 5.616 2.556 1.00 97.06 74 LEU A N 1
ATOM 499 C CA . LEU A 1 74 ? -5.601 4.492 3.062 1.00 97.06 74 LEU A CA 1
ATOM 500 C C . LEU A 1 74 ? -6.575 4.995 4.120 1.00 97.06 74 LEU A C 1
ATOM 502 O O . LEU A 1 74 ? -6.191 5.659 5.083 1.00 97.06 74 LEU A O 1
ATOM 506 N N . THR A 1 75 ? -7.842 4.628 3.970 1.00 96.56 75 THR A N 1
ATOM 507 C CA . THR A 1 75 ? -8.915 5.076 4.863 1.00 96.56 75 THR A CA 1
ATOM 508 C C . THR A 1 75 ? -9.596 3.892 5.537 1.00 96.56 75 THR A C 1
ATOM 510 O O . THR A 1 75 ? -9.617 2.793 4.974 1.00 96.56 75 THR A O 1
ATOM 513 N N . PRO A 1 76 ? -10.161 4.069 6.742 1.00 96.00 76 PRO A N 1
ATOM 514 C CA . PRO A 1 76 ? -10.944 3.022 7.380 1.00 96.00 76 PRO A CA 1
ATOM 515 C C . PRO A 1 76 ? -12.073 2.543 6.472 1.00 96.00 76 PRO A C 1
ATOM 517 O O . PRO A 1 76 ? -12.873 3.344 5.998 1.00 96.00 76 PRO A O 1
ATOM 520 N N . VAL A 1 77 ? -12.200 1.223 6.311 1.00 93.94 77 VAL A N 1
ATOM 521 C CA . VAL A 1 77 ? -13.291 0.610 5.519 1.00 93.94 77 VAL A CA 1
ATOM 522 C C . VAL A 1 77 ? -14.675 1.065 6.014 1.00 93.94 77 VAL A C 1
ATOM 524 O O . VAL A 1 77 ? -15.639 1.137 5.255 1.00 93.94 77 VAL A O 1
ATOM 527 N N . LYS A 1 78 ? -14.778 1.361 7.312 1.00 91.88 78 LYS A N 1
ATOM 528 C CA . LYS A 1 78 ? -15.938 1.962 7.972 1.00 91.88 78 LYS A CA 1
ATOM 529 C C . LYS A 1 78 ? -15.496 2.668 9.262 1.00 91.88 78 LYS A C 1
ATOM 531 O O . LYS A 1 78 ? -14.425 2.338 9.783 1.00 91.88 78 LYS A O 1
ATOM 536 N N . PRO A 1 79 ? -16.315 3.567 9.834 1.00 88.56 79 PRO A N 1
ATOM 537 C CA . PRO A 1 79 ? -16.035 4.161 11.140 1.00 88.56 79 PRO A CA 1
ATOM 538 C C . PRO A 1 79 ? -15.778 3.091 12.213 1.00 88.56 79 PRO A C 1
ATOM 540 O O . PRO A 1 79 ? -16.535 2.125 12.329 1.00 88.56 79 PRO A O 1
ATOM 543 N N . GLY A 1 80 ? -14.687 3.245 12.969 1.00 85.88 80 GLY A N 1
ATOM 544 C CA . GLY A 1 80 ? -14.257 2.291 14.001 1.00 85.88 80 GLY A CA 1
ATOM 545 C C . GLY A 1 80 ? -13.628 0.990 13.478 1.00 85.88 80 GLY A C 1
ATOM 546 O O . GLY A 1 80 ? -13.388 0.080 14.267 1.00 85.88 80 GLY A O 1
ATOM 547 N N . SER A 1 81 ? -13.376 0.865 12.169 1.00 89.88 81 SER A N 1
ATOM 548 C CA . SER A 1 81 ? -12.637 -0.274 11.606 1.00 89.88 81 SER A CA 1
ATOM 549 C C . SER A 1 81 ? -11.162 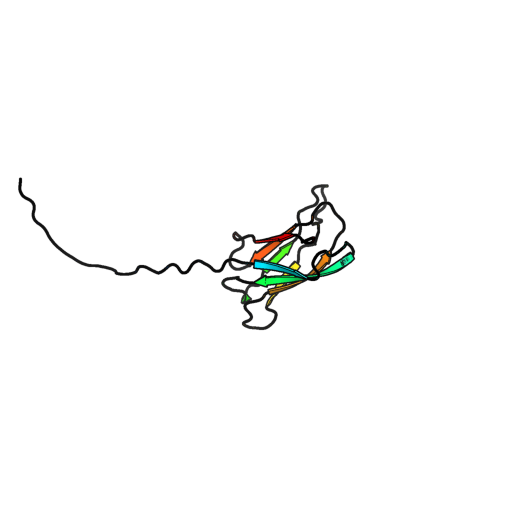-0.241 12.005 1.00 89.88 81 SER A C 1
ATOM 551 O O . SER A 1 81 ? -10.547 0.820 12.008 1.00 89.88 81 SER A O 1
ATOM 553 N N . THR A 1 82 ? -10.575 -1.414 12.243 1.00 90.88 82 THR A N 1
ATOM 554 C CA . THR A 1 82 ? -9.121 -1.608 12.408 1.00 90.88 82 THR A CA 1
ATOM 555 C C . THR A 1 82 ? -8.389 -1.851 11.088 1.00 90.88 82 THR A C 1
ATOM 557 O O . THR A 1 82 ? -7.186 -2.116 11.067 1.00 90.88 82 THR A O 1
ATOM 560 N N . THR A 1 83 ? -9.123 -1.788 9.980 1.00 94.81 83 THR A N 1
ATOM 561 C CA . THR A 1 83 ? -8.627 -2.042 8.632 1.00 94.81 83 THR A CA 1
ATOM 562 C C . THR A 1 83 ? -8.718 -0.774 7.807 1.00 94.81 83 THR A C 1
ATOM 564 O O . THR A 1 83 ? -9.808 -0.207 7.664 1.00 94.81 83 THR A O 1
ATOM 567 N N . LEU A 1 84 ? -7.582 -0.385 7.238 1.00 96.69 84 LEU A N 1
ATOM 568 C CA . LEU A 1 84 ? -7.462 0.682 6.261 1.00 96.69 84 LEU A CA 1
ATOM 569 C C . LEU A 1 84 ? -7.373 0.083 4.866 1.00 96.69 84 LEU A C 1
ATOM 571 O O . LEU A 1 84 ? -6.699 -0.928 4.659 1.00 96.69 84 LEU A O 1
ATOM 575 N N . THR A 1 85 ? -8.034 0.716 3.907 1.00 97.31 85 THR A N 1
ATOM 576 C CA . THR A 1 85 ? -7.995 0.294 2.514 1.00 97.31 85 THR A CA 1
ATOM 577 C C . THR A 1 85 ? -7.836 1.471 1.568 1.00 97.31 85 THR A C 1
ATOM 579 O O . THR A 1 85 ? -8.231 2.599 1.868 1.00 97.31 85 THR A O 1
ATOM 582 N N . GLY A 1 86 ? -7.255 1.179 0.413 1.00 96.75 86 GLY A N 1
ATOM 583 C CA . GLY A 1 86 ? -7.173 2.067 -0.731 1.00 96.75 86 GLY A CA 1
ATOM 584 C C . GLY A 1 86 ? -6.999 1.238 -1.995 1.00 96.75 86 GLY A C 1
ATOM 585 O O . GLY A 1 86 ? -6.597 0.074 -1.945 1.00 96.75 86 GLY A O 1
ATOM 586 N N . THR A 1 87 ? -7.318 1.826 -3.138 1.00 96.25 87 THR A N 1
ATOM 587 C CA . THR A 1 87 ? -7.149 1.181 -4.442 1.00 96.25 87 THR A CA 1
ATOM 588 C C . THR A 1 87 ? -6.182 1.983 -5.283 1.00 96.25 87 THR A C 1
ATOM 590 O O . THR A 1 87 ? -6.263 3.208 -5.312 1.00 96.25 87 THR A O 1
ATOM 593 N N . THR A 1 88 ? -5.304 1.297 -6.001 1.00 95.06 88 THR A N 1
ATOM 594 C CA . THR A 1 88 ? -4.334 1.928 -6.899 1.00 95.06 88 THR A CA 1
ATOM 595 C C . THR A 1 88 ? -4.149 1.089 -8.154 1.00 95.06 88 THR A C 1
ATOM 597 O O . THR A 1 88 ? -4.547 -0.076 -8.197 1.00 95.06 88 THR A O 1
ATOM 600 N N . VAL A 1 89 ? -3.571 1.683 -9.193 1.00 94.38 89 VAL A N 1
ATOM 601 C CA . VAL A 1 89 ? -3.214 0.984 -10.430 1.00 94.38 89 VAL A CA 1
ATOM 602 C C . VAL A 1 89 ? -1.725 0.685 -10.398 1.00 94.38 89 VAL A C 1
ATOM 604 O O . VAL A 1 89 ? -0.918 1.562 -10.101 1.00 94.38 89 VAL A O 1
ATOM 607 N N . VAL A 1 90 ? -1.363 -0.552 -10.728 1.00 92.31 90 VAL A N 1
ATOM 608 C CA . VAL A 1 90 ? 0.036 -0.971 -10.818 1.00 92.31 90 VAL A CA 1
ATOM 609 C C . VAL A 1 90 ? 0.688 -0.268 -12.005 1.00 92.31 90 VAL A C 1
ATOM 611 O O . VAL A 1 90 ? 0.283 -0.458 -13.154 1.00 92.31 90 VAL A O 1
ATOM 614 N N . THR A 1 91 ? 1.703 0.543 -11.745 1.00 90.12 91 THR A N 1
ATOM 615 C CA . THR A 1 91 ? 2.497 1.224 -12.761 1.00 90.12 91 THR A CA 1
ATOM 616 C C . THR A 1 91 ? 3.641 0.320 -13.235 1.00 90.12 91 THR A C 1
ATOM 618 O O . THR A 1 91 ? 4.229 -0.427 -12.447 1.00 90.12 91 THR A O 1
ATOM 621 N N . PRO A 1 92 ? 3.968 0.326 -14.540 1.00 84.00 92 PRO A N 1
ATOM 622 C CA . PRO A 1 92 ? 5.145 -0.376 -15.034 1.00 84.00 92 PRO A CA 1
ATOM 623 C C . PRO A 1 92 ? 6.417 0.277 -14.478 1.00 84.00 92 PRO A C 1
ATOM 625 O O . PRO A 1 92 ? 6.542 1.499 -14.473 1.00 84.00 92 PRO A O 1
ATOM 628 N N . GLY A 1 93 ? 7.379 -0.533 -14.038 1.00 80.12 93 GLY A N 1
ATOM 629 C CA . GLY A 1 93 ? 8.634 -0.033 -13.484 1.00 80.12 93 GLY A CA 1
ATOM 630 C C . GLY A 1 93 ? 9.497 -1.125 -12.859 1.00 80.12 93 GLY A C 1
ATOM 631 O O . GLY A 1 93 ? 9.143 -2.302 -12.871 1.00 80.12 93 GLY A O 1
ATOM 632 N N . GLY A 1 94 ? 10.645 -0.722 -12.312 1.00 72.81 94 GLY A N 1
ATOM 633 C CA . GLY A 1 94 ? 11.616 -1.624 -11.678 1.00 72.81 94 GLY A CA 1
ATOM 634 C C . GLY A 1 94 ? 11.320 -1.969 -10.212 1.00 72.81 94 GLY A C 1
ATOM 635 O O . GLY A 1 94 ? 12.179 -2.548 -9.552 1.00 72.81 94 GLY A O 1
ATOM 636 N N . GLY A 1 95 ? 10.158 -1.571 -9.683 1.00 79.06 95 GLY A N 1
ATOM 637 C CA . GLY A 1 95 ? 9.737 -1.827 -8.304 1.00 79.06 95 GLY A CA 1
ATOM 638 C C . GLY A 1 95 ? 8.652 -2.899 -8.221 1.00 79.06 95 GLY A C 1
ATOM 639 O O . GLY A 1 95 ? 7.761 -2.950 -9.064 1.00 79.06 95 GLY A O 1
ATOM 640 N N . HIS A 1 96 ? 8.719 -3.743 -7.192 1.00 86.62 96 HIS A N 1
ATOM 641 C CA . HIS A 1 96 ? 7.687 -4.743 -6.864 1.00 86.62 96 HIS A CA 1
ATOM 642 C C . HIS A 1 96 ? 7.204 -4.616 -5.419 1.00 86.62 96 HIS A C 1
ATOM 644 O O . HIS A 1 96 ? 6.191 -5.193 -5.048 1.00 86.62 96 HIS A O 1
ATOM 650 N N . THR A 1 97 ? 7.898 -3.813 -4.616 1.00 91.75 97 THR A N 1
ATOM 651 C CA . THR A 1 97 ? 7.583 -3.589 -3.212 1.00 91.75 97 THR A CA 1
ATOM 652 C C . THR A 1 97 ? 6.673 -2.379 -3.065 1.00 91.75 97 THR A C 1
ATOM 654 O O . THR A 1 97 ? 6.976 -1.302 -3.580 1.00 91.75 97 THR A O 1
ATOM 657 N N . VAL A 1 98 ? 5.571 -2.559 -2.345 1.00 93.75 98 VAL A N 1
ATOM 658 C CA . VAL A 1 98 ? 4.718 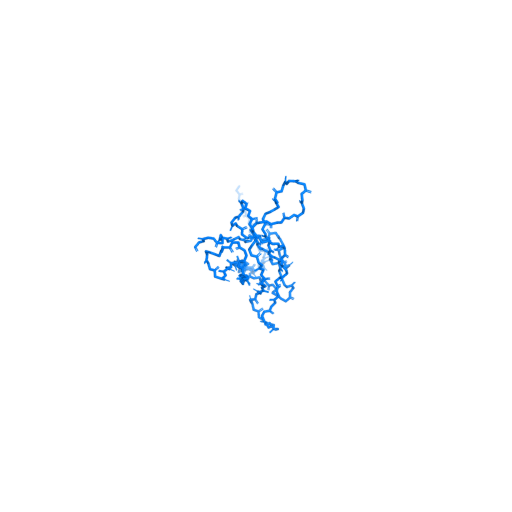-1.476 -1.857 1.00 93.75 98 VAL A CA 1
ATOM 659 C C . VAL A 1 98 ? 5.028 -1.273 -0.383 1.00 93.75 98 VAL A C 1
ATOM 661 O O . VAL A 1 98 ? 5.009 -2.230 0.390 1.00 93.75 98 VAL A O 1
ATOM 664 N N . TYR A 1 99 ? 5.294 -0.032 -0.004 1.00 95.31 99 TYR A N 1
ATOM 665 C CA . TYR A 1 99 ? 5.494 0.394 1.374 1.00 95.31 99 TYR A CA 1
ATOM 666 C C . TYR A 1 99 ? 4.201 1.000 1.896 1.00 95.31 99 TYR A C 1
ATOM 668 O O . TYR A 1 99 ? 3.471 1.637 1.141 1.00 95.31 99 TYR A O 1
ATOM 676 N N . ALA A 1 100 ? 3.916 0.834 3.180 1.00 96.38 100 ALA A N 1
ATOM 677 C CA . ALA A 1 100 ? 2.837 1.542 3.841 1.00 96.38 100 ALA A CA 1
ATOM 678 C C . ALA A 1 100 ? 3.202 1.936 5.268 1.00 96.38 100 ALA A C 1
ATOM 680 O O . ALA A 1 100 ? 4.024 1.300 5.926 1.00 96.38 100 ALA A O 1
ATOM 681 N N . VAL A 1 101 ? 2.552 2.989 5.745 1.00 96.31 101 VAL A N 1
ATOM 682 C CA . VAL A 1 101 ? 2.683 3.515 7.101 1.00 96.31 101 VAL A CA 1
ATOM 683 C C . VAL A 1 101 ? 1.305 3.834 7.662 1.00 96.31 101 VAL A C 1
ATOM 685 O O . VAL A 1 101 ? 0.410 4.278 6.939 1.00 96.31 101 VAL A O 1
ATOM 688 N N . CYS A 1 102 ? 1.145 3.634 8.964 1.00 95.38 102 CYS A N 1
ATOM 689 C CA . CYS A 1 102 ? 0.004 4.165 9.698 1.00 95.38 102 CYS A CA 1
ATOM 690 C C . CYS A 1 102 ? 0.240 5.650 9.988 1.00 95.38 102 CYS A C 1
ATOM 692 O O . CYS A 1 102 ? 1.355 6.035 10.345 1.00 95.38 102 CYS A O 1
ATOM 694 N N . ALA A 1 103 ? -0.790 6.489 9.858 1.00 94.19 103 ALA A N 1
ATOM 695 C CA . ALA A 1 103 ? -0.649 7.923 10.114 1.00 94.19 103 ALA A CA 1
ATOM 696 C C . ALA A 1 103 ? -0.296 8.220 11.583 1.00 94.19 103 ALA A C 1
ATOM 698 O O . ALA A 1 103 ? 0.456 9.154 11.854 1.00 94.19 103 ALA A O 1
ATOM 699 N N . ASP A 1 104 ? -0.768 7.383 12.514 1.00 90.69 104 ASP A N 1
ATOM 700 C CA . ASP A 1 104 ? -0.470 7.501 13.945 1.00 90.69 104 ASP A CA 1
ATOM 701 C C . ASP A 1 104 ? 1.000 7.207 14.296 1.00 90.69 104 ASP A C 1
ATOM 703 O O . ASP A 1 104 ? 1.509 7.698 15.305 1.00 90.69 104 ASP A O 1
ATOM 707 N N . ASN A 1 105 ? 1.703 6.446 13.449 1.00 90.12 105 ASN A N 1
ATOM 708 C CA . ASN A 1 105 ? 3.104 6.094 13.648 1.00 90.12 105 ASN A CA 1
ATOM 709 C C . ASN A 1 105 ? 3.860 5.981 12.307 1.00 90.12 105 ASN A C 1
ATOM 711 O O . ASN A 1 105 ? 4.131 4.876 11.827 1.00 90.12 105 ASN A O 1
ATOM 715 N N . PRO A 1 106 ? 4.271 7.115 11.709 1.00 88.94 106 PRO A N 1
ATOM 716 C CA . PRO A 1 106 ? 4.916 7.129 10.395 1.00 88.94 106 PRO A CA 1
ATOM 717 C C . PRO A 1 106 ? 6.329 6.524 10.386 1.00 88.94 106 PRO A C 1
ATOM 719 O O . PRO A 1 106 ? 6.900 6.324 9.319 1.00 88.94 106 PRO A O 1
ATOM 722 N N . GLN A 1 107 ? 6.913 6.240 11.556 1.00 88.94 107 GLN A N 1
ATOM 723 C CA . GLN A 1 107 ? 8.225 5.589 11.668 1.00 88.94 107 GLN A CA 1
ATOM 724 C C . GLN A 1 107 ? 8.136 4.066 11.500 1.00 88.94 107 GLN A C 1
ATOM 726 O O . GLN A 1 107 ? 9.148 3.402 11.280 1.00 88.94 107 GLN A O 1
ATOM 731 N N . GLN A 1 108 ? 6.933 3.500 11.608 1.00 89.88 108 GLN A N 1
ATOM 732 C CA . GLN A 1 108 ? 6.702 2.067 11.507 1.00 89.88 108 GLN A CA 1
ATOM 733 C C . GLN A 1 108 ? 6.278 1.701 10.084 1.00 89.88 108 GLN A C 1
ATOM 735 O O . GLN A 1 108 ? 5.100 1.506 9.785 1.00 89.88 108 GLN A O 1
ATOM 740 N N . VAL A 1 109 ? 7.270 1.626 9.197 1.00 92.38 109 VAL A N 1
ATOM 741 C CA . VAL A 1 109 ? 7.072 1.222 7.802 1.00 92.38 109 VAL A CA 1
ATOM 742 C C . VAL A 1 109 ? 6.834 -0.283 7.730 1.00 92.38 109 VAL A C 1
ATOM 744 O O . VAL A 1 109 ? 7.592 -1.074 8.291 1.00 92.38 109 VAL A O 1
ATOM 747 N N . THR A 1 110 ? 5.785 -0.674 7.019 1.00 94.44 110 THR A N 1
ATOM 748 C CA . THR A 1 110 ? 5.519 -2.055 6.619 1.00 94.44 110 THR A CA 1
ATOM 749 C C . THR A 1 110 ? 5.613 -2.156 5.104 1.00 94.44 110 THR A C 1
ATOM 751 O O . THR A 1 110 ? 5.407 -1.174 4.393 1.00 94.44 110 THR A O 1
ATOM 754 N N . GLU A 1 111 ? 5.944 -3.330 4.591 1.00 94.38 111 GLU A N 1
ATOM 755 C CA . GLU A 1 111 ? 6.141 -3.536 3.162 1.00 94.38 111 GLU A CA 1
ATOM 756 C C . GLU A 1 111 ? 5.528 -4.856 2.716 1.00 94.38 111 GLU A C 1
ATOM 758 O O . GLU A 1 111 ? 5.349 -5.790 3.500 1.00 94.38 111 GLU A O 1
ATOM 763 N N . THR A 1 112 ? 5.191 -4.933 1.436 1.00 93.56 112 THR A N 1
ATOM 764 C CA . THR A 1 112 ? 4.742 -6.173 0.819 1.00 93.56 112 THR A CA 1
ATOM 765 C C . THR A 1 112 ? 5.177 -6.224 -0.633 1.00 93.56 112 THR A C 1
ATOM 767 O O . THR A 1 112 ? 5.298 -5.193 -1.296 1.00 93.56 112 THR A O 1
ATOM 770 N N . ASP A 1 113 ? 5.431 -7.430 -1.125 1.00 90.75 113 ASP A N 1
ATOM 771 C CA . ASP A 1 113 ? 5.792 -7.651 -2.519 1.00 90.75 113 ASP A CA 1
ATOM 772 C C . ASP A 1 113 ? 4.536 -7.947 -3.344 1.00 90.75 113 ASP A C 1
ATOM 774 O O . ASP A 1 113 ? 3.718 -8.797 -2.992 1.00 90.75 113 ASP A O 1
ATOM 778 N N . LEU A 1 114 ? 4.383 -7.224 -4.447 1.00 84.50 114 LEU A N 1
ATOM 779 C CA . LEU A 1 114 ? 3.222 -7.264 -5.327 1.00 84.50 114 LEU A CA 1
ATOM 780 C C . LEU A 1 114 ? 3.190 -8.530 -6.207 1.00 84.50 114 LEU A C 1
ATOM 782 O O . LEU A 1 114 ? 2.149 -8.841 -6.787 1.00 84.50 114 LEU A O 1
ATOM 786 N N . HIS A 1 115 ? 4.298 -9.276 -6.288 1.00 77.56 115 HIS A N 1
ATOM 787 C CA . HIS A 1 115 ? 4.444 -10.512 -7.060 1.00 77.56 115 HIS A CA 1
ATOM 788 C C . HIS A 1 115 ? 4.382 -11.802 -6.232 1.00 77.56 115 HIS A C 1
ATOM 790 O O . HIS A 1 115 ? 4.567 -12.879 -6.804 1.00 77.56 115 HIS A O 1
ATOM 796 N N . ARG A 1 116 ? 4.147 -11.713 -4.919 1.00 60.50 116 ARG A N 1
ATOM 797 C CA . ARG A 1 116 ? 4.118 -12.888 -4.040 1.00 60.50 116 ARG A CA 1
ATOM 798 C C . ARG A 1 116 ? 3.001 -13.884 -4.333 1.00 60.50 116 ARG A C 1
ATOM 800 O O . ARG A 1 116 ? 1.906 -13.458 -4.758 1.00 60.50 116 ARG A O 1
#

Organism: NCBI:txid417292

pLDDT: mean 83.91, std 16.65, range [38.94, 97.31]

Radius of gyration: 21.54 Å; chains: 1; bounding box: 48×26×76 Å

Foldseek 3Di:
DDDDDDDDDDDPDPPVPPPQFAKEWDKPPAQDDAFDKIKIKIARAPDCQQWKKKFAPQQPPPDRDHAQWHIDTWHAPDPPHRMTMDMTGGHDDPTQKMWMDRPNGRVRIDIDGRND

Secondary structure (DSSP, 8-state):
-----------------PPPPPPEEEEESTTPPTT-EEEEEEE--S-GGG-EEEE-EE--SSS--EES---EEEEESSTT-SEEEEEEEPPPSS--EEEEEETTEEEEEEEEETT-

Sequence (116 aa):
MFMPLVLTAALAGTLACAPAPTPTLSVSPAGARPGQTVTLTLTGCADPSQGGRAEGRLVGDGSTAHTPVEPVELTPVKPGSTTLTGTTVVTPGGGHTVYAVCADNPQQVTETDLHR